Protein AF-A0ABD2NM36-F1 (afdb_monomer_lite)

Sequence (100 aa):
MRSDHHFNKAKIYFAQYTDMIPPTQEITDEERQCKPKGYKLDLLQDPSVAFLYKLRLSQKLTQIDDSTPTKLYDGLVKSNHQAAGESLGDLDNGRNKKSL

Radius of gyration: 19.43 Å; chains: 1; bounding box: 64×47×27 Å

Foldseek 3Di:
DPDCPVVVVVVVVVVVVVVPDDPPPPPPPVPPPPPDWDFQCVLCVPVVLVVQLVVQLVVQLVVFDPVDPVSNVVSNSVSNVVSRCVRGNTPVVPPPPPDD

pLDDT: mean 72.6, std 19.26, range [38.0, 95.88]

Organism: NCBI:txid559131

Struct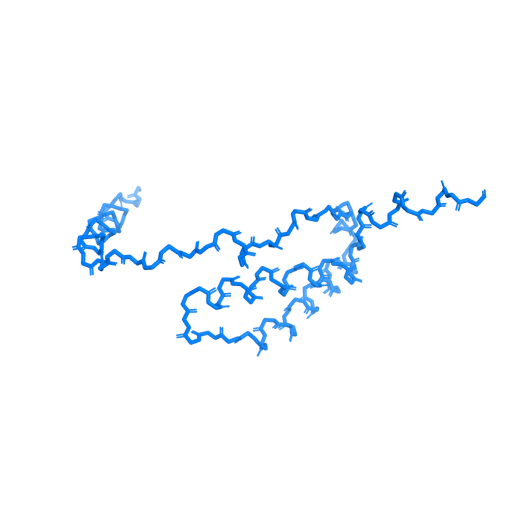ure (mmCIF, N/CA/C/O backbone):
data_AF-A0ABD2NM36-F1
#
_entry.id   AF-A0ABD2NM36-F1
#
loop_
_atom_site.group_PDB
_atom_site.id
_atom_site.type_symbol
_atom_site.label_atom_id
_atom_site.label_alt_id
_atom_site.label_comp_id
_atom_site.label_asym_id
_atom_site.label_entity_id
_atom_site.label_seq_id
_atom_site.pdbx_PDB_ins_code
_atom_site.Cartn_x
_atom_site.Cartn_y
_atom_site.Cartn_z
_atom_site.occupancy
_atom_site.B_iso_or_equiv
_atom_site.auth_seq_id
_atom_site.auth_comp_id
_atom_site.auth_asym_id
_atom_site.auth_atom_id
_atom_site.pdbx_PDB_model_num
ATOM 1 N N . MET A 1 1 ? -33.666 5.974 -13.553 1.00 47.19 1 MET A N 1
ATOM 2 C CA . MET A 1 1 ? -32.761 7.143 -13.619 1.00 47.19 1 MET A CA 1
ATOM 3 C C . MET A 1 1 ? -32.629 7.734 -12.223 1.00 47.19 1 MET A C 1
ATOM 5 O O . MET A 1 1 ? -33.551 8.387 -11.753 1.00 47.19 1 MET A O 1
ATOM 9 N N . ARG A 1 2 ? -31.546 7.408 -11.503 1.00 46.62 2 ARG A N 1
ATO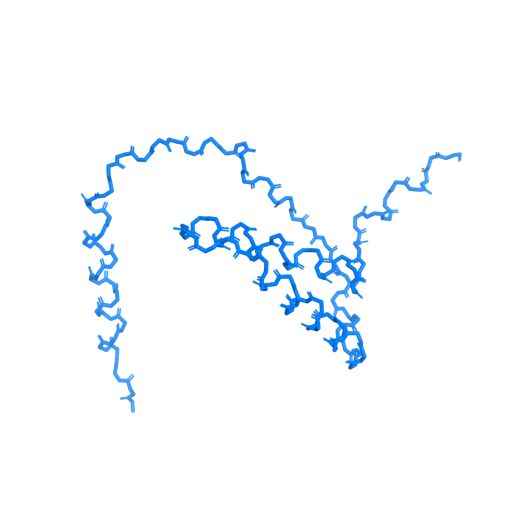M 10 C CA . ARG A 1 2 ? -31.258 7.976 -10.176 1.00 46.62 2 ARG A CA 1
ATOM 11 C C . ARG A 1 2 ? -30.677 9.374 -10.395 1.00 46.62 2 ARG A C 1
ATOM 13 O O . ARG A 1 2 ? -29.512 9.514 -10.729 1.00 46.62 2 ARG A O 1
ATOM 20 N N . SER A 1 3 ? -31.588 10.339 -10.337 1.00 46.19 3 SER A N 1
ATOM 21 C CA . SER A 1 3 ? -31.444 11.756 -10.671 1.00 46.19 3 SER A CA 1
ATOM 22 C C . SER A 1 3 ? -30.269 12.447 -9.965 1.00 46.19 3 SER A C 1
ATOM 24 O O . SER A 1 3 ? -30.049 12.232 -8.772 1.00 46.19 3 SER A O 1
ATOM 26 N N . ASP A 1 4 ? -29.599 13.329 -10.716 1.00 56.97 4 ASP A N 1
ATOM 27 C CA . ASP A 1 4 ? -28.501 14.277 -10.421 1.00 56.97 4 ASP A CA 1
ATOM 28 C C . ASP A 1 4 ? -28.622 15.123 -9.136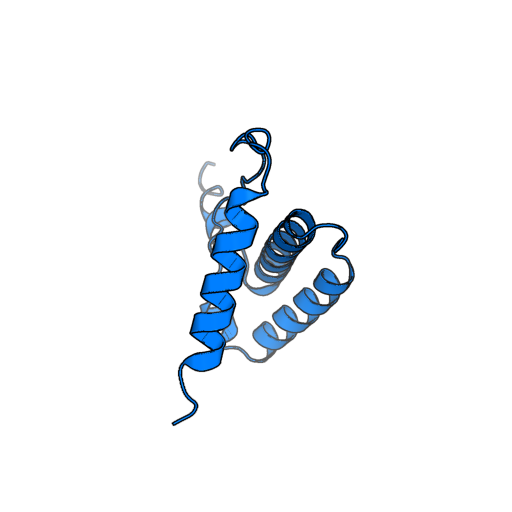 1.00 56.97 4 ASP A C 1
ATOM 30 O O . ASP A 1 4 ? -27.788 15.981 -8.836 1.00 56.97 4 ASP A O 1
ATOM 34 N N . HIS A 1 5 ? -29.663 14.906 -8.342 1.00 57.91 5 HIS A N 1
ATOM 35 C CA . HIS A 1 5 ? -29.991 15.703 -7.172 1.00 57.91 5 HIS A CA 1
ATOM 36 C C . HIS A 1 5 ? -28.922 15.630 -6.069 1.00 57.91 5 HIS A C 1
ATOM 38 O O . HIS A 1 5 ? -28.650 16.627 -5.399 1.00 57.91 5 HIS A O 1
ATOM 44 N N . HIS A 1 6 ? -28.273 14.476 -5.893 1.00 55.97 6 HIS A N 1
ATOM 45 C CA . HIS A 1 6 ? -27.189 14.334 -4.916 1.00 55.97 6 HIS A CA 1
ATOM 46 C C . HIS A 1 6 ? -25.897 15.025 -5.365 1.00 55.97 6 HIS A C 1
ATOM 48 O O . HIS A 1 6 ? -25.198 15.599 -4.531 1.00 55.97 6 HIS A O 1
ATOM 54 N N . PHE A 1 7 ? -25.620 15.045 -6.672 1.00 57.12 7 PHE A N 1
ATOM 55 C CA . PHE A 1 7 ? -24.425 15.684 -7.223 1.00 57.12 7 PHE A CA 1
ATOM 56 C C . PHE A 1 7 ? -24.508 17.212 -7.112 1.00 57.12 7 PHE A C 1
ATOM 58 O O . PHE A 1 7 ? -23.560 17.870 -6.685 1.00 57.12 7 PHE A O 1
ATOM 65 N N . ASN A 1 8 ? -25.688 17.775 -7.388 1.00 58.28 8 ASN A N 1
ATOM 66 C CA . ASN A 1 8 ? -25.926 19.209 -7.230 1.00 58.28 8 ASN A CA 1
ATOM 67 C C . ASN A 1 8 ? -25.836 19.663 -5.768 1.00 58.28 8 ASN A C 1
ATOM 69 O O . ASN A 1 8 ? -25.248 20.707 -5.499 1.00 58.28 8 ASN A O 1
ATOM 73 N N . LYS A 1 9 ? -26.334 18.867 -4.809 1.00 58.09 9 LYS A N 1
ATOM 74 C CA . LYS A 1 9 ? -26.154 19.175 -3.380 1.00 58.09 9 LYS A CA 1
ATOM 75 C C . LYS A 1 9 ? -24.678 19.188 -2.987 1.00 58.09 9 LYS A C 1
ATOM 77 O O . LYS A 1 9 ? -24.243 20.147 -2.360 1.00 58.09 9 LYS A O 1
ATOM 82 N N . ALA A 1 10 ? -23.903 18.183 -3.399 1.00 58.56 10 ALA A N 1
ATOM 83 C CA . ALA A 1 10 ? -22.471 18.119 -3.099 1.00 58.56 10 ALA A CA 1
ATOM 84 C C . ALA A 1 10 ? -21.705 19.342 -3.636 1.00 58.56 10 ALA A C 1
ATOM 86 O O . ALA A 1 10 ? -20.852 19.887 -2.941 1.00 58.56 10 ALA A O 1
ATOM 87 N N . LYS A 1 11 ? -22.063 19.821 -4.835 1.00 60.03 11 LYS A N 1
ATOM 88 C CA . LYS A 1 11 ? -21.450 21.005 -5.451 1.00 60.03 11 LYS A CA 1
ATOM 89 C C . LYS A 1 11 ? -21.759 22.302 -4.693 1.00 60.03 11 LYS A C 1
ATOM 91 O O . LYS A 1 11 ? -20.874 23.137 -4.543 1.00 60.03 11 LYS A O 1
ATOM 96 N N . ILE A 1 12 ? -22.988 22.453 -4.193 1.00 59.41 12 ILE A N 1
ATOM 97 C CA . ILE A 1 12 ? -23.393 23.621 -3.392 1.00 59.41 12 ILE A CA 1
ATOM 98 C C . ILE A 1 12 ? -22.661 23.630 -2.046 1.00 59.41 12 ILE A C 1
ATOM 100 O O . ILE A 1 12 ? -22.135 24.669 -1.656 1.00 59.41 12 ILE A O 1
ATOM 104 N N . TYR A 1 13 ? -22.564 22.477 -1.374 1.00 57.06 13 TYR A N 1
ATOM 105 C CA . TYR A 1 13 ? -21.797 22.375 -0.131 1.00 57.06 13 TYR A CA 1
ATOM 106 C C . TYR A 1 13 ? -20.324 22.730 -0.356 1.00 57.06 13 TYR A C 1
ATOM 108 O O . TYR A 1 13 ? -19.782 23.536 0.390 1.00 57.06 13 TYR A O 1
ATOM 116 N N . PHE A 1 14 ? -19.693 22.217 -1.417 1.00 56.53 14 PHE A N 1
ATOM 117 C CA . PHE A 1 14 ? -18.289 22.526 -1.711 1.00 56.53 14 PHE A CA 1
ATOM 118 C C . PHE A 1 14 ? -18.037 24.027 -1.909 1.00 56.53 14 PHE A C 1
ATOM 120 O O . PHE A 1 14 ? -17.070 24.550 -1.367 1.00 56.53 14 PHE A O 1
ATOM 127 N N . ALA A 1 15 ? -18.929 24.719 -2.626 1.00 57.59 15 ALA A N 1
ATOM 128 C CA . ALA A 1 15 ? -18.801 26.152 -2.886 1.00 57.59 15 ALA A CA 1
ATOM 129 C C . ALA A 1 15 ? -18.907 27.003 -1.606 1.00 57.59 15 ALA A C 1
ATOM 131 O O . ALA A 1 15 ? -18.158 27.961 -1.442 1.00 57.59 15 ALA A O 1
ATOM 132 N N . GLN A 1 16 ? -19.788 26.627 -0.674 1.00 56.59 16 GLN A N 1
ATOM 133 C CA . GLN A 1 16 ? -19.977 27.352 0.589 1.00 56.59 16 GLN A CA 1
ATOM 134 C C . GLN A 1 16 ? -18.812 27.173 1.573 1.00 56.59 16 GLN A C 1
ATOM 136 O O . GLN A 1 16 ? -18.559 28.057 2.387 1.00 56.59 16 GLN A O 1
ATOM 141 N N . TYR A 1 17 ? -18.090 26.050 1.499 1.00 54.25 17 TYR A N 1
ATOM 142 C CA . TYR A 1 17 ? -16.909 25.821 2.334 1.00 54.25 17 TYR A CA 1
ATOM 143 C C . TYR A 1 17 ? -15.664 26.548 1.816 1.00 54.25 17 TYR A C 1
ATOM 145 O O . TYR A 1 17 ? -14.795 26.867 2.619 1.00 54.25 17 TYR A O 1
ATOM 153 N N . THR A 1 18 ? -15.579 26.864 0.519 1.00 54.50 18 THR A N 1
ATOM 154 C CA . THR A 1 18 ? -14.450 27.623 -0.052 1.00 54.50 18 THR A CA 1
ATOM 155 C C . THR A 1 18 ? -14.354 29.055 0.472 1.00 54.50 18 THR A C 1
ATOM 157 O O . THR A 1 18 ? -13.247 29.536 0.692 1.00 54.50 18 THR A O 1
ATOM 160 N N . ASP A 1 19 ? -15.486 29.710 0.740 1.00 54.72 19 ASP A N 1
ATOM 161 C CA . ASP A 1 19 ? -15.517 31.114 1.180 1.00 54.72 19 ASP A CA 1
ATOM 162 C C . ASP A 1 19 ? -15.171 31.299 2.671 1.00 54.72 19 ASP A C 1
ATOM 164 O O . ASP A 1 19 ? -14.953 32.420 3.127 1.00 54.72 19 ASP A O 1
ATOM 168 N N . MET A 1 20 ? -15.110 30.209 3.445 1.00 52.91 20 MET A N 1
ATOM 169 C CA . MET A 1 20 ? -14.817 30.225 4.887 1.00 52.91 20 MET A CA 1
ATOM 170 C C . MET A 1 20 ? -13.413 29.720 5.234 1.00 52.91 20 MET A C 1
ATOM 172 O O . MET A 1 20 ? -13.070 29.646 6.414 1.00 52.91 20 MET A O 1
ATOM 176 N N . ILE A 1 21 ? -12.597 29.358 4.241 1.00 55.16 21 ILE A N 1
ATOM 177 C CA . ILE A 1 21 ? -11.211 28.956 4.478 1.00 55.16 21 ILE A CA 1
ATOM 178 C C . ILE A 1 21 ? -10.391 30.248 4.626 1.00 55.16 21 ILE A C 1
ATOM 180 O O . ILE A 1 21 ? -10.187 30.940 3.626 1.00 55.16 21 ILE A O 1
ATOM 184 N N . PRO A 1 22 ? -9.922 30.623 5.838 1.00 50.94 22 PRO A N 1
ATOM 185 C CA . PRO A 1 22 ? -8.937 31.695 5.957 1.00 50.94 22 PRO A CA 1
ATOM 186 C C . PRO A 1 22 ? -7.745 31.338 5.064 1.00 50.94 22 PRO A C 1
ATOM 188 O O . PRO A 1 22 ? -7.463 30.139 4.953 1.00 50.94 22 PRO A O 1
ATOM 191 N N . PRO A 1 23 ? -7.069 32.321 4.428 1.00 50.12 23 PRO A N 1
ATOM 192 C CA . PRO A 1 23 ? -5.961 32.072 3.510 1.00 50.12 23 PRO A CA 1
ATOM 193 C C . PRO A 1 23 ? -4.984 31.153 4.222 1.00 50.12 23 PRO A C 1
ATOM 195 O O . PRO A 1 23 ? -4.312 31.536 5.182 1.00 50.12 23 PRO A O 1
ATOM 198 N N . THR A 1 24 ? -5.058 29.880 3.852 1.00 50.25 24 THR A N 1
ATOM 199 C CA . THR A 1 24 ? -4.360 28.834 4.569 1.00 50.25 24 THR A CA 1
ATOM 200 C C . THR A 1 24 ? -2.913 29.108 4.260 1.00 50.25 24 THR A C 1
ATOM 202 O O . THR A 1 24 ? -2.579 29.283 3.087 1.00 50.25 24 THR A O 1
ATOM 205 N N . GLN A 1 25 ? -2.111 29.242 5.320 1.00 46.00 25 GLN A N 1
ATOM 206 C CA . GLN A 1 25 ? -0.656 29.259 5.255 1.00 46.00 25 GLN A CA 1
ATOM 207 C C . GLN A 1 25 ? -0.232 28.408 4.070 1.00 46.00 25 GLN A C 1
ATOM 209 O O . GLN A 1 25 ? -0.641 27.246 4.004 1.00 46.00 25 GLN A O 1
ATOM 214 N N . GLU A 1 26 ? 0.467 29.029 3.118 1.00 45.50 26 GLU A N 1
ATOM 215 C CA . GLU A 1 26 ? 1.086 28.342 1.998 1.00 45.50 26 GLU A CA 1
ATOM 216 C C . GLU A 1 26 ? 1.747 27.098 2.577 1.00 45.50 26 GLU A C 1
ATOM 218 O O . GLU A 1 26 ? 2.734 27.184 3.307 1.00 45.50 26 GLU A O 1
ATOM 223 N N . ILE A 1 27 ? 1.111 25.948 2.354 1.00 50.06 27 ILE A N 1
ATOM 224 C CA . ILE A 1 27 ? 1.716 24.663 2.640 1.00 50.06 27 ILE A CA 1
ATOM 225 C C . ILE A 1 27 ? 2.847 24.655 1.635 1.00 50.06 27 ILE A C 1
ATOM 227 O O . ILE A 1 27 ? 2.604 24.477 0.442 1.00 50.06 27 ILE A O 1
ATOM 231 N N . THR A 1 28 ? 4.042 25.002 2.097 1.00 42.34 28 THR A N 1
ATOM 232 C CA . THR A 1 28 ? 5.240 25.004 1.282 1.00 42.34 28 THR A CA 1
ATOM 233 C C . THR A 1 28 ? 5.271 23.667 0.553 1.00 42.34 28 THR A C 1
ATOM 235 O O . THR A 1 28 ? 5.197 22.601 1.170 1.00 42.34 28 THR A O 1
ATOM 238 N N . ASP A 1 29 ? 5.354 23.722 -0.777 1.00 45.44 29 ASP A N 1
ATOM 239 C CA . ASP A 1 29 ? 5.406 22.563 -1.684 1.00 45.44 29 ASP A CA 1
ATOM 240 C C . ASP A 1 29 ? 6.538 21.565 -1.342 1.00 45.44 29 ASP A C 1
ATOM 242 O O . ASP A 1 29 ? 6.661 20.493 -1.938 1.00 45.44 29 ASP A O 1
ATOM 246 N N . GLU A 1 30 ? 7.370 21.888 -0.355 1.00 46.53 30 GLU A N 1
ATOM 247 C CA . GLU A 1 30 ? 8.466 21.080 0.153 1.00 46.53 30 GLU A CA 1
ATOM 248 C C . GLU A 1 30 ? 8.011 19.854 0.970 1.00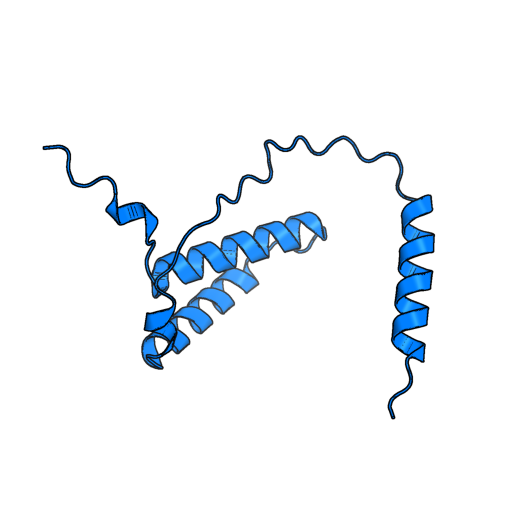 46.53 30 GLU A C 1
ATOM 250 O O . GLU A 1 30 ? 8.725 18.850 0.970 1.00 46.53 30 GLU A O 1
ATOM 255 N N . GLU A 1 31 ? 6.819 19.842 1.585 1.00 49.34 31 GLU A N 1
ATOM 256 C CA . GLU A 1 31 ? 6.395 18.715 2.447 1.00 49.34 31 GLU A CA 1
ATOM 257 C C . GLU A 1 31 ? 5.552 17.634 1.746 1.00 49.34 31 GLU A C 1
ATOM 259 O O . GLU A 1 31 ? 5.403 16.527 2.266 1.00 49.34 31 GLU A O 1
ATOM 264 N N . ARG A 1 32 ? 5.073 17.869 0.516 1.00 50.69 32 ARG A N 1
ATOM 265 C CA . ARG A 1 32 ? 4.312 16.870 -0.268 1.00 50.69 32 ARG A CA 1
ATOM 266 C C . ARG A 1 32 ? 5.157 16.123 -1.301 1.00 50.69 32 ARG A C 1
ATOM 268 O O . ARG A 1 32 ? 4.672 15.753 -2.367 1.00 50.69 32 ARG A O 1
ATOM 275 N N . GLN A 1 33 ? 6.419 15.821 -1.009 1.00 49.09 33 GLN A N 1
ATOM 276 C CA . GLN A 1 33 ? 7.222 14.964 -1.892 1.00 49.09 33 GLN A CA 1
ATOM 277 C C . GLN A 1 33 ? 6.970 13.466 -1.647 1.00 49.09 33 GLN A C 1
ATOM 279 O O . GLN A 1 33 ? 7.894 12.701 -1.364 1.00 49.09 33 GLN A O 1
ATOM 284 N N . CYS A 1 34 ? 5.739 12.990 -1.851 1.00 54.44 34 CYS A N 1
ATOM 285 C CA . CYS A 1 34 ? 5.580 11.595 -2.267 1.00 54.44 34 CYS A CA 1
ATOM 286 C C . CYS A 1 34 ? 6.011 11.512 -3.731 1.00 54.44 34 CYS A C 1
ATOM 288 O O . CYS A 1 34 ? 5.205 11.675 -4.644 1.00 54.44 34 CYS A O 1
ATOM 290 N N . LYS A 1 35 ? 7.321 11.332 -3.952 1.00 61.09 35 LYS A N 1
ATOM 291 C CA . LYS A 1 35 ? 7.872 11.140 -5.297 1.00 61.09 35 LYS A CA 1
ATOM 292 C C . LYS A 1 35 ? 7.081 10.023 -5.989 1.00 61.09 35 LYS A C 1
ATOM 294 O O . LYS A 1 35 ? 6.890 8.974 -5.367 1.00 61.09 35 LYS A O 1
ATOM 299 N N . PRO A 1 36 ? 6.630 10.217 -7.240 1.00 62.53 36 PRO A N 1
ATOM 300 C CA . PRO A 1 36 ? 5.959 9.156 -7.974 1.00 62.53 36 PRO A CA 1
ATOM 301 C C . PRO A 1 36 ? 6.898 7.945 -8.043 1.00 62.53 36 PRO A C 1
ATOM 303 O O . PRO A 1 36 ? 8.022 8.062 -8.524 1.00 62.53 36 PRO A O 1
ATOM 306 N N . LYS A 1 37 ? 6.451 6.806 -7.502 1.00 72.00 37 LYS A N 1
ATOM 307 C CA . LYS A 1 37 ? 7.178 5.530 -7.523 1.00 72.00 37 LYS A CA 1
ATOM 308 C C . LYS A 1 37 ? 6.517 4.577 -8.508 1.00 72.00 37 LYS A C 1
ATOM 310 O O . LYS A 1 37 ? 5.299 4.398 -8.464 1.00 72.00 37 LYS A O 1
ATOM 315 N N . GLY A 1 38 ? 7.317 3.951 -9.367 1.00 81.50 38 GLY A N 1
ATOM 316 C CA . GLY A 1 38 ? 6.851 2.884 -10.253 1.00 81.50 38 GLY A CA 1
ATOM 317 C C . GLY A 1 38 ? 6.850 1.514 -9.566 1.00 81.50 38 GLY A C 1
ATOM 318 O O . GLY A 1 38 ? 7.803 1.171 -8.867 1.00 81.50 38 GLY A O 1
ATOM 319 N N . TYR A 1 39 ? 5.824 0.698 -9.823 1.00 86.81 39 TYR A N 1
ATOM 320 C CA . TYR A 1 39 ? 5.682 -0.666 -9.291 1.00 86.81 39 TYR A CA 1
ATOM 321 C C . TYR A 1 39 ? 5.383 -1.674 -10.401 1.00 86.81 39 TYR A C 1
ATOM 323 O O . TYR A 1 39 ? 4.792 -1.320 -11.422 1.00 86.81 39 TYR A O 1
ATOM 331 N N . LYS A 1 40 ? 5.738 -2.948 -10.195 1.00 86.31 40 LYS A N 1
ATOM 332 C CA . LYS A 1 40 ? 5.393 -4.036 -11.128 1.00 86.31 40 LYS A CA 1
ATOM 333 C C . LYS A 1 40 ? 3.928 -4.447 -10.965 1.00 86.31 40 LYS A C 1
ATOM 335 O O . LYS A 1 40 ? 3.617 -5.424 -10.286 1.00 86.31 40 LYS A O 1
ATOM 340 N N . LEU A 1 41 ? 3.025 -3.688 -11.582 1.00 87.44 41 LEU A N 1
ATOM 341 C CA . LEU A 1 41 ? 1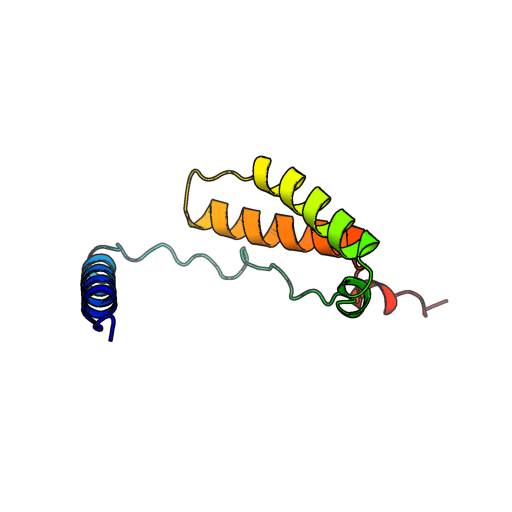.580 -3.931 -11.499 1.00 87.44 41 LEU A CA 1
ATOM 342 C C . LEU A 1 41 ? 1.161 -5.274 -12.112 1.00 87.44 41 LEU A C 1
ATOM 344 O O . LEU A 1 41 ? 0.180 -5.854 -11.658 1.00 87.44 41 LEU A O 1
ATOM 348 N N . ASP A 1 42 ? 1.931 -5.809 -13.062 1.00 89.31 42 ASP A N 1
ATOM 349 C CA . ASP A 1 42 ? 1.663 -7.112 -13.686 1.00 89.31 42 ASP A CA 1
ATOM 350 C C . ASP A 1 42 ? 1.638 -8.259 -12.668 1.00 89.31 42 ASP A C 1
ATOM 352 O O . ASP A 1 42 ? 0.905 -9.231 -12.837 1.00 89.31 42 ASP A O 1
ATOM 356 N N . LEU A 1 43 ? 2.378 -8.126 -11.560 1.00 87.62 43 LEU A N 1
ATOM 357 C CA . LEU A 1 43 ? 2.396 -9.132 -10.499 1.00 87.62 43 LEU A CA 1
ATOM 358 C C . LEU A 1 43 ? 1.054 -9.242 -9.765 1.00 87.62 43 LEU A C 1
ATOM 360 O O . LEU A 1 43 ? 0.786 -10.274 -9.163 1.00 87.62 43 LEU A O 1
ATOM 364 N N . LEU A 1 44 ? 0.180 -8.231 -9.841 1.00 89.50 44 LEU A N 1
ATOM 365 C CA . LEU A 1 44 ? -1.168 -8.305 -9.263 1.00 89.50 44 LEU A CA 1
ATOM 366 C C . LEU A 1 44 ? -2.079 -9.309 -9.982 1.00 89.50 44 LEU A C 1
ATOM 368 O O . LEU A 1 44 ? -3.147 -9.624 -9.458 1.00 89.50 44 LEU A O 1
ATOM 372 N N . GLN A 1 45 ? -1.683 -9.808 -11.157 1.00 90.81 45 GLN A N 1
ATOM 373 C CA . GLN A 1 45 ? -2.391 -10.902 -11.821 1.00 90.81 45 GLN A CA 1
ATOM 374 C C . GLN A 1 45 ? -2.226 -12.232 -11.070 1.00 90.81 45 GLN A C 1
ATOM 376 O O . GLN A 1 45 ? -3.097 -13.093 -11.181 1.00 90.81 45 GLN A O 1
ATOM 381 N N . ASP A 1 46 ? -1.157 -12.395 -10.279 1.00 94.75 46 ASP A N 1
ATOM 382 C CA . ASP A 1 46 ? -0.993 -13.542 -9.385 1.00 94.75 46 ASP A CA 1
ATOM 383 C C . ASP A 1 46 ? -1.885 -13.361 -8.137 1.00 94.75 46 ASP A C 1
ATOM 385 O O . ASP A 1 46 ? -1.685 -12.413 -7.362 1.00 94.75 46 ASP A O 1
ATOM 389 N N . PRO A 1 47 ? -2.850 -14.269 -7.888 1.00 92.69 47 PRO A N 1
ATOM 390 C CA . PRO A 1 47 ? -3.737 -14.190 -6.728 1.00 92.69 47 PRO A CA 1
ATOM 391 C C . PRO A 1 47 ? -2.997 -14.132 -5.387 1.00 92.69 47 PRO A C 1
ATOM 393 O O . PRO A 1 47 ? -3.465 -13.479 -4.453 1.00 92.69 47 PRO A O 1
ATOM 396 N N . SER A 1 48 ? -1.836 -14.780 -5.288 1.00 95.06 48 SER A N 1
ATOM 397 C CA . SER A 1 48 ? -1.018 -14.832 -4.074 1.00 95.06 48 SER A CA 1
ATOM 398 C C . SER A 1 48 ? -0.400 -13.469 -3.781 1.00 95.06 48 SER A C 1
ATOM 400 O O . SER A 1 48 ? -0.439 -12.990 -2.647 1.00 95.06 48 SER A O 1
ATOM 402 N N . VAL A 1 49 ? 0.118 -12.800 -4.815 1.00 92.12 49 VAL A N 1
ATOM 403 C CA . VAL A 1 49 ? 0.680 -11.448 -4.700 1.00 92.12 49 VAL A CA 1
ATOM 404 C C . VAL A 1 49 ? -0.422 -10.436 -4.401 1.00 92.12 49 VAL A C 1
ATOM 406 O O . VAL A 1 49 ? -0.259 -9.590 -3.520 1.00 92.12 49 VAL A O 1
ATOM 409 N N . ALA A 1 50 ? -1.573 -10.551 -5.067 1.00 92.94 50 ALA A N 1
ATOM 410 C CA . ALA A 1 50 ? -2.730 -9.704 -4.796 1.00 92.94 50 ALA A CA 1
ATOM 411 C C . ALA A 1 50 ? -3.233 -9.863 -3.351 1.00 92.94 50 ALA A C 1
ATOM 413 O O . ALA A 1 50 ? -3.563 -8.872 -2.694 1.00 92.94 50 ALA A O 1
ATOM 414 N N . PHE A 1 51 ? -3.266 -11.097 -2.837 1.00 95.56 51 PHE A N 1
ATOM 415 C CA . PHE A 1 51 ? -3.597 -11.376 -1.442 1.00 95.56 51 PHE A CA 1
ATOM 416 C C . PHE A 1 51 ? -2.581 -10.743 -0.485 1.00 95.56 51 PHE A C 1
ATOM 418 O O . PHE A 1 51 ? -2.978 -10.022 0.431 1.00 95.56 51 PHE A O 1
ATOM 425 N N . LEU A 1 52 ? -1.281 -10.946 -0.720 1.00 94.44 52 LEU A N 1
ATOM 426 C CA . LEU A 1 52 ? -0.215 -10.381 0.112 1.00 94.44 52 LEU A CA 1
ATOM 427 C C . LEU A 1 52 ? -0.254 -8.851 0.146 1.00 94.44 52 LEU A C 1
ATOM 429 O O . LEU A 1 52 ? -0.131 -8.260 1.220 1.00 94.44 52 LEU A O 1
ATOM 433 N N . TYR A 1 53 ? -0.473 -8.210 -1.003 1.00 95.12 53 TYR A N 1
ATOM 434 C CA . TYR A 1 53 ? -0.633 -6.762 -1.086 1.00 95.12 53 TYR A CA 1
ATOM 435 C C . TYR A 1 53 ? -1.819 -6.277 -0.244 1.00 95.12 53 TYR A C 1
ATOM 437 O O . TYR A 1 53 ? -1.655 -5.378 0.579 1.00 95.12 53 TYR A O 1
ATOM 445 N N . LYS A 1 54 ? -2.996 -6.905 -0.382 1.00 94.25 54 LYS A N 1
ATOM 446 C CA . LYS A 1 54 ? -4.195 -6.552 0.399 1.00 94.25 54 LYS A CA 1
ATOM 447 C C . LYS A 1 54 ? -3.984 -6.743 1.899 1.00 94.25 54 LYS A C 1
ATOM 449 O O . LYS A 1 54 ? -4.353 -5.867 2.680 1.00 94.25 54 LYS A O 1
ATOM 454 N N . LEU A 1 55 ? -3.368 -7.856 2.296 1.00 95.88 55 LEU A N 1
ATOM 455 C CA . LEU A 1 55 ? -3.051 -8.144 3.692 1.00 95.88 55 LEU A CA 1
ATOM 456 C C . LEU A 1 55 ? -2.145 -7.053 4.274 1.00 95.88 55 LEU A C 1
ATOM 458 O O . LEU A 1 55 ? -2.486 -6.439 5.283 1.00 95.88 55 LEU A O 1
ATOM 462 N N . ARG A 1 56 ? -1.035 -6.741 3.603 1.00 93.50 56 ARG A N 1
ATOM 463 C CA . ARG A 1 56 ? -0.094 -5.705 4.052 1.00 93.50 56 ARG A CA 1
ATOM 464 C C . ARG A 1 56 ? -0.710 -4.314 4.066 1.00 93.50 56 ARG A C 1
ATOM 466 O O . ARG A 1 56 ? -0.437 -3.546 4.985 1.00 93.50 56 ARG A O 1
ATOM 473 N N . LEU A 1 57 ? -1.536 -3.991 3.073 1.00 95.06 57 LEU A N 1
ATOM 474 C CA . LEU A 1 57 ? -2.255 -2.725 3.030 1.00 95.06 57 LEU A CA 1
ATOM 475 C C . LEU A 1 57 ? -3.189 -2.608 4.237 1.00 95.06 57 LEU A C 1
ATOM 477 O O . LEU A 1 57 ? -3.102 -1.625 4.962 1.00 95.06 57 LEU A O 1
ATOM 481 N N . SER A 1 58 ? -4.003 -3.631 4.521 1.00 94.19 58 SER A N 1
ATOM 482 C CA . SER A 1 58 ? -4.915 -3.622 5.675 1.00 94.19 58 SER A CA 1
ATOM 483 C C . SER A 1 58 ? -4.193 -3.415 7.011 1.00 94.19 58 SER A C 1
ATOM 485 O O . SER A 1 58 ? -4.628 -2.593 7.810 1.00 94.19 58 SER A O 1
ATOM 487 N N . GLN A 1 59 ? -3.043 -4.067 7.216 1.00 94.38 59 GLN A N 1
ATOM 488 C CA . GLN A 1 59 ? -2.222 -3.920 8.426 1.00 94.38 59 GLN A CA 1
ATOM 489 C C . GLN A 1 59 ? -1.647 -2.510 8.608 1.00 94.38 59 GLN A C 1
ATOM 491 O O . GLN A 1 59 ? -1.407 -2.077 9.734 1.00 94.38 59 GLN A O 1
ATOM 496 N N . LYS A 1 60 ? -1.374 -1.806 7.506 1.00 93.44 60 LYS A N 1
ATOM 497 C CA . LYS A 1 60 ? -0.840 -0.439 7.532 1.00 93.44 60 LYS A CA 1
ATOM 498 C C . LYS A 1 60 ? -1.952 0.593 7.684 1.00 93.44 60 LYS A C 1
ATOM 500 O O . LYS A 1 60 ? -1.788 1.546 8.436 1.00 93.44 60 LYS A O 1
ATOM 505 N N . LEU A 1 61 ? -3.102 0.365 7.048 1.00 91.44 61 LEU A N 1
ATOM 506 C CA . LEU A 1 61 ? -4.272 1.237 7.166 1.00 91.44 61 LEU A CA 1
ATOM 507 C C . LEU A 1 61 ? -4.748 1.381 8.620 1.00 91.44 61 LEU A C 1
ATOM 509 O O . LEU A 1 61 ? -5.171 2.463 9.007 1.00 91.44 61 LEU A O 1
ATOM 513 N N . THR A 1 62 ? -4.618 0.336 9.447 1.00 92.06 62 THR A N 1
ATOM 514 C CA . THR A 1 62 ? -4.972 0.397 10.880 1.00 92.06 62 THR A CA 1
ATOM 515 C C . THR A 1 62 ? -4.047 1.284 11.718 1.00 92.06 62 THR A C 1
ATOM 517 O O . THR A 1 62 ? -4.338 1.519 12.884 1.00 92.06 62 THR A O 1
ATOM 520 N N . GLN A 1 63 ? -2.918 1.734 11.165 1.00 91.06 63 GLN A N 1
ATOM 521 C CA . GLN A 1 63 ? -1.912 2.544 11.862 1.00 91.06 63 GLN A CA 1
ATOM 522 C C . GLN A 1 63 ? -1.955 4.024 11.444 1.00 91.06 63 GLN A C 1
ATOM 524 O O . GLN A 1 63 ? -1.077 4.792 11.835 1.00 91.06 63 GLN A O 1
ATOM 529 N N . ILE A 1 64 ? -2.925 4.424 10.614 1.00 89.38 64 ILE A N 1
ATOM 530 C CA . ILE A 1 64 ? -3.025 5.795 10.105 1.00 89.38 64 ILE A CA 1
ATOM 531 C C . ILE A 1 64 ? -3.648 6.711 11.163 1.00 89.38 64 ILE A C 1
ATOM 533 O O . ILE A 1 64 ? -4.682 6.388 11.739 1.00 89.38 64 ILE A O 1
ATOM 537 N N . ASP A 1 65 ? -3.024 7.871 11.369 1.00 87.31 65 ASP A N 1
ATOM 538 C CA . ASP A 1 65 ? -3.601 8.994 12.111 1.00 87.31 65 ASP A CA 1
ATOM 539 C C . ASP A 1 65 ? -4.687 9.670 11.255 1.00 87.31 65 ASP A C 1
ATOM 541 O 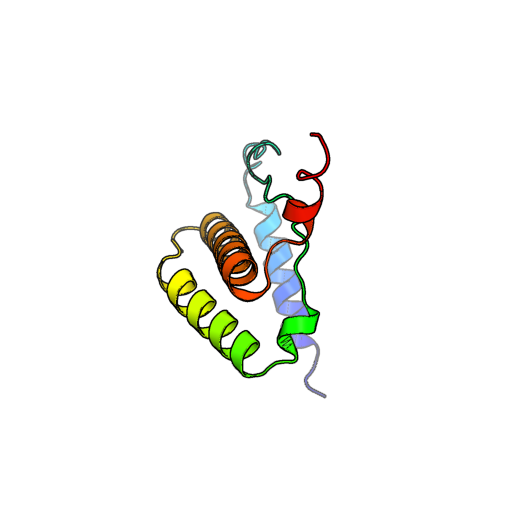O . ASP A 1 65 ? -4.396 10.229 10.194 1.00 87.31 65 ASP A O 1
ATOM 545 N N . ASP A 1 66 ? -5.935 9.613 11.717 1.00 89.31 66 ASP A N 1
ATOM 546 C CA . ASP A 1 66 ? -7.117 10.181 11.065 1.00 89.31 66 ASP A CA 1
ATOM 547 C C . ASP A 1 66 ? -7.556 11.533 11.663 1.00 89.31 66 ASP A C 1
ATOM 549 O O . ASP A 1 66 ? -8.611 12.058 11.303 1.00 89.31 66 ASP A O 1
ATOM 553 N N . SER A 1 67 ? -6.729 12.143 12.524 1.00 85.81 67 SER A N 1
ATOM 554 C CA . SER A 1 67 ? -7.056 13.393 13.229 1.00 85.81 67 SER A CA 1
ATOM 555 C C . SER A 1 67 ? -7.333 14.586 12.312 1.00 85.81 67 SER A C 1
ATOM 557 O O . SER A 1 67 ? -8.101 15.475 12.681 1.00 85.81 67 SER A O 1
ATOM 559 N N . THR A 1 68 ? -6.725 14.633 11.122 1.00 88.25 68 THR A N 1
ATOM 560 C CA . THR A 1 68 ? -7.035 15.641 10.100 1.00 88.25 68 THR A CA 1
ATOM 561 C C . THR A 1 68 ? -7.122 15.012 8.709 1.00 88.25 68 THR A C 1
ATOM 563 O O . THR A 1 68 ? -6.407 14.046 8.426 1.00 88.25 68 THR A O 1
ATOM 566 N N . PRO A 1 69 ? -7.932 15.578 7.790 1.00 84.75 69 PRO A N 1
ATOM 567 C CA . PRO A 1 69 ? -8.022 15.082 6.415 1.00 84.75 69 PRO A CA 1
ATOM 568 C C . PRO A 1 69 ? -6.667 15.010 5.699 1.00 84.75 69 PRO A C 1
ATOM 570 O O . PRO A 1 69 ? -6.421 14.076 4.939 1.00 84.75 69 PRO A O 1
ATOM 573 N N . THR A 1 70 ? -5.770 15.965 5.966 1.00 79.81 70 THR A N 1
ATOM 574 C CA . THR A 1 70 ? -4.416 15.990 5.396 1.00 79.81 70 THR A CA 1
ATOM 575 C C . THR A 1 70 ? -3.577 14.817 5.897 1.00 79.81 70 THR A C 1
ATOM 577 O O . THR A 1 70 ? -3.012 14.085 5.092 1.00 79.81 70 THR A O 1
ATOM 580 N N . LYS A 1 71 ? -3.558 14.576 7.214 1.00 80.12 71 LYS A N 1
ATOM 581 C CA . LYS A 1 71 ? -2.815 13.455 7.808 1.00 80.12 71 LYS A CA 1
ATOM 582 C C . LYS A 1 71 ? -3.351 12.100 7.362 1.00 80.12 71 LYS A C 1
ATOM 584 O O . LYS A 1 71 ? -2.564 11.200 7.071 1.00 80.12 71 LYS A O 1
ATOM 589 N N . LEU A 1 72 ? -4.673 11.982 7.244 1.00 86.94 72 LEU A N 1
ATOM 590 C CA . LEU A 1 72 ? -5.319 10.795 6.698 1.00 86.94 72 LEU A CA 1
ATOM 591 C C . LEU A 1 72 ? -4.853 10.544 5.259 1.00 86.94 72 LEU A C 1
ATOM 593 O O . LEU A 1 72 ? -4.440 9.433 4.935 1.00 86.94 72 LEU A O 1
ATOM 597 N N . TYR A 1 73 ? -4.873 11.571 4.405 1.00 87.44 73 TYR A N 1
ATOM 598 C CA . TYR A 1 73 ? -4.403 11.469 3.023 1.00 87.44 73 TYR A CA 1
ATOM 599 C C . TYR A 1 73 ? -2.931 11.039 2.946 1.00 87.44 73 TYR A C 1
ATOM 601 O O . TYR A 1 73 ? -2.611 10.066 2.260 1.00 87.44 73 TYR A O 1
ATOM 609 N N . ASP A 1 74 ? -2.047 11.695 3.696 1.00 85.69 74 ASP A N 1
ATOM 610 C CA . ASP A 1 74 ? -0.617 11.374 3.699 1.00 85.69 74 ASP A CA 1
ATOM 611 C C . ASP A 1 74 ? -0.361 9.953 4.223 1.00 85.69 74 ASP A C 1
ATOM 613 O O . ASP A 1 74 ? 0.441 9.197 3.663 1.00 85.69 74 ASP A O 1
ATOM 617 N N . GLY A 1 75 ? -1.097 9.542 5.258 1.00 86.00 75 GLY A N 1
ATOM 618 C CA . GLY A 1 75 ? -1.067 8.188 5.799 1.00 86.00 75 GLY A CA 1
ATOM 619 C C . GLY A 1 75 ? -1.535 7.136 4.794 1.00 86.00 75 GLY A C 1
ATOM 620 O O . GLY A 1 75 ? -0.901 6.083 4.674 1.00 86.00 75 GLY A O 1
ATOM 621 N N . LEU A 1 76 ? -2.595 7.418 4.031 1.00 88.75 76 LEU A N 1
ATOM 622 C CA . LEU A 1 76 ? -3.104 6.534 2.977 1.00 88.75 76 LEU A CA 1
ATOM 623 C C . LEU A 1 76 ? -2.077 6.363 1.857 1.00 88.75 76 LEU A C 1
ATOM 625 O O . LEU A 1 76 ? -1.767 5.233 1.468 1.00 88.75 76 LEU A O 1
ATOM 629 N N . VAL A 1 77 ? -1.515 7.470 1.371 1.00 89.62 77 VAL A N 1
ATOM 630 C CA . VAL A 1 77 ? -0.501 7.472 0.309 1.00 89.62 77 VAL A CA 1
ATOM 631 C C . VAL A 1 77 ? 0.740 6.700 0.761 1.00 89.62 77 VAL A C 1
ATOM 633 O O . VAL A 1 77 ? 1.192 5.783 0.067 1.00 89.62 77 VAL A O 1
ATOM 636 N N . LYS A 1 78 ? 1.247 6.983 1.966 1.00 89.94 78 LYS A N 1
ATOM 637 C CA . LYS A 1 78 ? 2.397 6.280 2.550 1.00 89.94 78 LYS A CA 1
ATOM 638 C C . LYS A 1 78 ? 2.134 4.783 2.711 1.00 89.94 78 LYS A C 1
ATOM 640 O O . LYS A 1 78 ? 2.968 3.970 2.309 1.00 89.94 78 LYS A O 1
ATOM 645 N N . SER A 1 79 ? 0.978 4.413 3.259 1.00 91.88 79 SER A N 1
ATOM 646 C CA . SER A 1 79 ? 0.601 3.013 3.486 1.00 91.88 79 SER A CA 1
ATOM 647 C C . SER A 1 79 ? 0.507 2.233 2.179 1.00 91.88 79 SER A C 1
ATOM 649 O O . SER A 1 79 ? 0.992 1.102 2.096 1.00 91.88 79 SER A O 1
ATOM 651 N N . ASN A 1 80 ? -0.050 2.857 1.138 1.00 91.38 80 ASN A N 1
ATOM 652 C CA . ASN A 1 80 ? -0.130 2.270 -0.192 1.00 91.38 80 ASN A CA 1
ATOM 653 C C . ASN A 1 80 ? 1.266 2.046 -0.791 1.00 91.38 80 ASN A C 1
ATOM 655 O O . ASN A 1 80 ? 1.595 0.927 -1.183 1.00 91.38 80 ASN A O 1
ATOM 659 N N . HIS A 1 81 ? 2.128 3.067 -0.772 1.00 90.56 81 HIS A N 1
ATOM 660 C CA . HIS A 1 81 ? 3.489 2.955 -1.299 1.00 90.56 81 HIS A CA 1
ATOM 661 C C . HIS A 1 81 ? 4.334 1.902 -0.575 1.00 90.56 81 HIS A C 1
ATOM 663 O O . HIS A 1 81 ? 5.110 1.192 -1.218 1.00 90.56 81 HIS A O 1
ATOM 669 N N . GLN A 1 82 ? 4.191 1.772 0.746 1.00 90.88 82 GLN A N 1
ATOM 670 C CA . GLN A 1 82 ? 4.900 0.743 1.506 1.00 90.88 82 GLN A CA 1
ATOM 671 C C . GLN A 1 82 ? 4.373 -0.663 1.187 1.00 90.88 82 GLN A C 1
ATOM 673 O O . GLN A 1 82 ? 5.163 -1.567 0.922 1.00 90.88 82 GLN A O 1
ATOM 678 N N . ALA A 1 83 ? 3.049 -0.857 1.154 1.00 92.88 83 ALA A N 1
ATOM 679 C CA . ALA A 1 83 ? 2.454 -2.147 0.798 1.00 92.88 83 ALA A CA 1
ATOM 680 C C . ALA A 1 83 ? 2.815 -2.574 -0.636 1.00 92.88 83 ALA A C 1
ATOM 682 O O . ALA A 1 83 ? 3.115 -3.748 -0.880 1.00 92.88 83 ALA A O 1
ATOM 683 N N . ALA A 1 84 ? 2.820 -1.622 -1.574 1.00 90.25 84 ALA A N 1
ATOM 684 C CA . ALA A 1 84 ? 3.214 -1.838 -2.960 1.00 90.25 84 ALA A CA 1
ATOM 685 C C . ALA A 1 84 ? 4.708 -2.174 -3.079 1.00 90.25 84 ALA A C 1
ATOM 687 O O . ALA A 1 84 ? 5.048 -3.156 -3.732 1.00 90.25 84 ALA A O 1
ATOM 688 N N . GLY A 1 85 ? 5.595 -1.446 -2.393 1.00 90.44 85 GLY A N 1
ATOM 689 C CA . GLY A 1 85 ? 7.036 -1.729 -2.403 1.00 90.44 85 GLY A CA 1
ATOM 690 C C . GLY A 1 85 ? 7.373 -3.122 -1.862 1.00 90.44 85 GLY A C 1
ATOM 691 O O . GLY A 1 85 ? 8.163 -3.847 -2.461 1.00 90.44 85 GLY A O 1
ATOM 692 N N . GLU A 1 86 ? 6.710 -3.546 -0.783 1.00 90.19 86 GLU A N 1
ATOM 693 C CA . GLU A 1 86 ? 6.907 -4.876 -0.190 1.00 90.19 86 GLU A CA 1
ATOM 694 C C . GLU A 1 86 ? 6.380 -6.024 -1.068 1.00 90.19 86 GLU A C 1
ATOM 696 O O . GLU A 1 86 ? 6.871 -7.151 -0.968 1.00 90.19 86 GLU A O 1
ATOM 701 N N . SER A 1 87 ? 5.339 -5.781 -1.872 1.00 91.00 87 SER A N 1
ATOM 702 C CA . SER A 1 87 ? 4.590 -6.845 -2.570 1.00 91.00 87 SER A CA 1
ATOM 703 C C . SER A 1 87 ? 4.868 -6.907 -4.068 1.00 91.00 87 SER A C 1
ATOM 705 O O . SER A 1 87 ? 4.938 -7.992 -4.632 1.00 91.00 87 SER A O 1
ATOM 707 N N . LEU A 1 88 ? 5.032 -5.751 -4.705 1.00 89.38 88 LEU A N 1
ATOM 708 C CA . LEU A 1 88 ? 5.219 -5.603 -6.150 1.00 89.38 88 LEU A CA 1
ATOM 709 C C . LEU A 1 88 ? 6.675 -5.271 -6.505 1.00 89.38 88 LEU A C 1
ATOM 711 O O . LEU A 1 88 ? 7.115 -5.515 -7.628 1.00 89.38 88 LEU A O 1
ATOM 715 N N . GLY A 1 89 ? 7.439 -4.743 -5.545 1.00 85.19 89 GLY A N 1
ATOM 716 C CA . GLY A 1 89 ? 8.802 -4.270 -5.754 1.00 85.19 89 GLY A CA 1
ATOM 717 C C . GLY A 1 89 ? 8.865 -2.935 -6.503 1.00 85.19 89 GLY A C 1
ATOM 718 O O . GLY A 1 89 ? 8.045 -2.637 -7.375 1.00 85.19 89 GLY A O 1
ATOM 719 N N . ASP A 1 90 ? 9.874 -2.135 -6.165 1.00 84.38 90 ASP A N 1
ATOM 720 C CA . ASP A 1 90 ? 10.112 -0.824 -6.774 1.00 84.38 90 ASP A CA 1
ATOM 721 C C . ASP A 1 90 ? 10.794 -0.971 -8.147 1.00 84.38 90 ASP A C 1
ATOM 723 O O . ASP A 1 90 ? 11.836 -1.624 -8.268 1.00 84.38 90 ASP A O 1
ATOM 727 N N . LEU A 1 91 ? 10.251 -0.322 -9.182 1.00 74.62 91 LEU A N 1
ATOM 728 C CA . LEU A 1 91 ? 10.878 -0.252 -10.511 1.00 74.62 91 LEU A CA 1
ATOM 729 C C . LEU A 1 91 ? 12.113 0.664 -10.521 1.00 74.62 91 LEU A C 1
ATOM 731 O O . LEU A 1 91 ? 13.069 0.416 -11.259 1.00 74.62 91 LEU A O 1
ATOM 735 N N . ASP A 1 92 ? 12.127 1.684 -9.664 1.00 65.75 92 ASP A N 1
ATOM 736 C CA . ASP A 1 92 ? 13.174 2.711 -9.640 1.00 65.75 92 ASP A CA 1
ATOM 737 C C . ASP A 1 92 ? 14.479 2.243 -8.963 1.00 65.75 92 ASP A C 1
ATOM 739 O O . ASP A 1 92 ? 15.559 2.747 -9.274 1.00 65.75 92 ASP A O 1
ATOM 743 N N . ASN A 1 93 ? 14.428 1.198 -8.126 1.00 55.53 93 ASN A N 1
ATOM 744 C CA . ASN A 1 93 ? 15.611 0.624 -7.461 1.00 55.53 93 ASN A CA 1
ATOM 745 C C . ASN A 1 93 ? 16.530 -0.184 -8.402 1.00 55.53 93 ASN A C 1
ATOM 747 O O . ASN A 1 93 ? 17.612 -0.613 -7.997 1.00 55.53 93 ASN A O 1
ATOM 751 N N . GLY A 1 94 ? 16.135 -0.388 -9.663 1.00 47.78 94 GLY A N 1
ATOM 752 C CA . GLY A 1 94 ? 16.936 -1.092 -10.669 1.00 47.78 94 GLY A CA 1
ATOM 753 C C . GLY A 1 94 ? 17.973 -0.231 -11.401 1.00 47.78 94 GLY A C 1
ATOM 754 O O . GLY A 1 94 ? 18.860 -0.784 -12.049 1.00 47.78 94 GLY A O 1
ATOM 755 N N . ARG A 1 95 ? 17.903 1.108 -11.317 1.00 48.09 95 ARG A N 1
ATOM 756 C CA . ARG A 1 95 ? 18.791 2.001 -12.093 1.00 48.09 95 ARG A CA 1
ATOM 757 C C . ARG A 1 95 ? 20.158 2.275 -11.450 1.00 48.09 95 ARG A C 1
ATOM 759 O O . ARG A 1 95 ? 21.045 2.749 -12.146 1.00 48.09 95 ARG A O 1
ATOM 766 N N . ASN A 1 96 ? 20.368 1.919 -10.179 1.00 45.25 96 ASN A N 1
ATOM 767 C CA . ASN A 1 96 ? 21.592 2.247 -9.423 1.00 45.25 96 ASN A CA 1
ATOM 768 C C . ASN A 1 96 ? 22.548 1.060 -9.164 1.00 45.25 96 ASN A C 1
ATOM 770 O O . ASN A 1 96 ? 23.364 1.112 -8.250 1.00 45.25 96 ASN A O 1
ATOM 774 N N . LYS A 1 97 ? 22.479 -0.022 -9.955 1.00 45.41 97 LYS A N 1
ATOM 775 C CA . LYS A 1 97 ? 23.416 -1.168 -9.860 1.00 45.41 97 LYS A CA 1
ATOM 776 C C . LYS A 1 97 ? 24.212 -1.435 -11.146 1.00 45.41 97 LYS A C 1
ATOM 778 O O . LYS A 1 97 ? 24.479 -2.584 -11.483 1.00 45.41 97 LYS A O 1
ATOM 783 N N . LYS A 1 98 ? 24.593 -0.380 -11.873 1.00 42.91 98 LYS A N 1
ATOM 784 C CA . LYS A 1 98 ? 25.602 -0.437 -12.947 1.00 42.91 98 LYS A CA 1
ATOM 785 C C . LYS A 1 98 ? 26.529 0.783 -12.882 1.00 42.91 98 LYS A C 1
ATOM 787 O O . LYS A 1 98 ? 26.515 1.617 -13.772 1.00 42.91 98 LYS A O 1
ATOM 792 N N . SER A 1 99 ? 27.292 0.875 -11.800 1.00 43.91 99 SER A N 1
ATOM 793 C CA . SER A 1 99 ? 28.562 1.609 -11.745 1.00 43.91 99 SER A CA 1
ATOM 794 C C . SER A 1 99 ? 29.480 0.822 -10.820 1.00 43.91 99 SER A C 1
ATOM 796 O O . SER A 1 99 ? 29.510 1.065 -9.617 1.00 43.91 99 SER A O 1
ATOM 798 N N . LEU A 1 100 ? 30.129 -0.192 -11.385 1.00 38.00 100 LEU A N 1
ATOM 799 C CA . LEU A 1 100 ? 31.328 -0.849 -10.875 1.00 38.00 100 LEU A CA 1
ATOM 800 C C . LEU A 1 100 ? 32.201 -1.141 -12.093 1.00 38.00 100 LEU A C 1
ATOM 802 O O . LEU A 1 100 ? 31.625 -1.652 -13.083 1.00 38.00 100 LEU A O 1
#

Secondary structure (DSSP, 8-state):
---THHHHHHHHHHHHHHTT--------TTS-------B-GGGGGSHHHHHHHHHHHHHHHTT---SSHHHHHHHHHHHHHHHHHHHH-BSGGGTTS---